Protein AF-A0A1G2E622-F1 (afdb_monomer)

Organism: NCBI:txid1801668

Radius of gyration: 11.41 Å; Cα contacts (8 Å, |Δi|>4): 93; chains: 1; bounding box: 30×21×24 Å

Nearest PDB structures (foldseek):
  3aqd-assembly1_K  TM=4.323E-01  e=9.628E+00  Geobacillus stearothermophilus

Solvent-accessible surface area (backbone atoms only — not comparable to full-atom values): 3845 Å² total; per-residue (Å²): 59,26,34,59,79,58,61,76,70,36,36,37,29,34,48,92,83,55,44,90,48,71,40,45,26,78,46,71,58,65,88,90,43,63,88,50,74,46,76,86,59,99,44,72,69,59,48,60,73,66,57,89,80,88,75,70,72,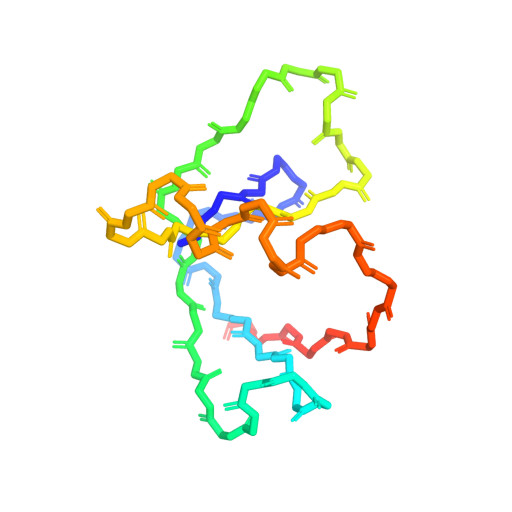50,77,46,132

Secondary structure (DSSP, 8-state):
-EESSSPTT-EEE-HHHHTT-EEE--B---TT-SS-EE---SSHHHHHHH-------EEE-

Mean predicted aligned error: 2.85 Å

Foldseek 3Di:
DEADQDDFQKWKDFCVPPNPDIDTHHHYDDPVRNPDDDDDDPDPVVDVVVDDDDTDMDIDD

Sequence (61 aa):
MAANFLAFGTKVQIPEIFGDKVFTVEDRMAKKHNDKIDIWFPERHLAKKFGIQEAEVIVFE

Structure (mmCIF, N/CA/C/O backbone):
data_AF-A0A1G2E622-F1
#
_entry.id   AF-A0A1G2E622-F1
#
loop_
_atom_site.group_PDB
_atom_site.id
_atom_site.type_symbol
_atom_site.label_atom_id
_atom_site.label_alt_id
_atom_site.label_comp_id
_atom_site.label_asym_id
_atom_site.label_entity_id
_atom_site.label_seq_id
_atom_site.pdbx_PDB_ins_code
_atom_site.Cartn_x
_atom_site.Cartn_y
_atom_site.Cartn_z
_atom_site.occupancy
_atom_site.B_iso_or_equiv
_atom_site.auth_seq_id
_atom_site.auth_comp_id
_atom_site.auth_asym_id
_atom_site.auth_atom_id
_atom_site.pdbx_PDB_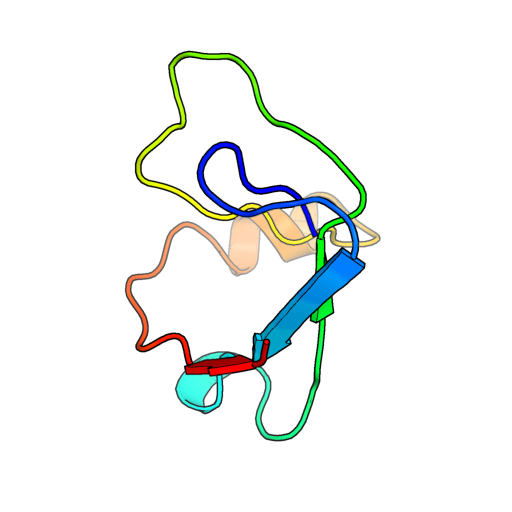model_num
ATOM 1 N N . MET A 1 1 ? -0.336 -4.499 2.163 1.00 93.94 1 MET A N 1
ATOM 2 C CA . MET A 1 1 ? -0.104 -3.075 1.791 1.00 93.94 1 MET A CA 1
ATOM 3 C C . MET A 1 1 ? -0.152 -2.214 3.041 1.00 93.94 1 MET A C 1
ATOM 5 O O . MET A 1 1 ? -0.696 -2.677 4.045 1.00 93.94 1 MET A O 1
ATOM 9 N N . ALA A 1 2 ? 0.360 -0.985 2.975 1.00 95.88 2 ALA A N 1
ATOM 10 C CA . ALA A 1 2 ? 0.249 -0.026 4.066 1.00 95.88 2 ALA A CA 1
ATOM 11 C C . ALA A 1 2 ? -0.665 1.146 3.694 1.00 95.88 2 ALA A C 1
ATOM 13 O O . ALA A 1 2 ? -0.575 1.712 2.607 1.00 95.88 2 ALA A O 1
ATOM 14 N N . ALA A 1 3 ? -1.542 1.517 4.616 1.00 96.12 3 ALA A N 1
ATOM 15 C CA . ALA A 1 3 ? -2.408 2.688 4.513 1.00 96.12 3 ALA A CA 1
ATOM 16 C C . ALA A 1 3 ? -2.687 3.177 5.932 1.00 96.12 3 ALA A C 1
ATOM 18 O O . ALA A 1 3 ? -2.772 2.354 6.834 1.00 96.12 3 ALA A O 1
ATOM 19 N N . ASN A 1 4 ? -2.836 4.477 6.170 1.00 94.94 4 ASN A N 1
ATOM 20 C CA . ASN A 1 4 ? -3.149 4.976 7.520 1.00 94.94 4 ASN A CA 1
ATOM 21 C C . ASN A 1 4 ? -4.651 5.164 7.762 1.00 94.94 4 ASN A C 1
ATOM 23 O O . ASN A 1 4 ? -5.099 5.101 8.902 1.00 94.94 4 ASN A O 1
ATOM 27 N N . PHE A 1 5 ? -5.414 5.393 6.695 1.00 93.06 5 PHE A N 1
ATOM 28 C CA . PHE A 1 5 ? -6.827 5.777 6.746 1.00 93.06 5 PHE A CA 1
ATOM 29 C C . PHE A 1 5 ? -7.806 4.605 6.574 1.00 93.06 5 PHE A C 1
ATOM 31 O O . PHE A 1 5 ? -9.006 4.794 6.728 1.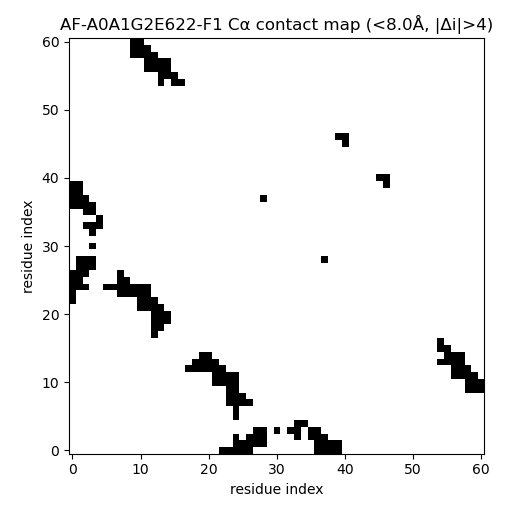00 93.06 5 PHE A O 1
ATOM 38 N N . LEU A 1 6 ? -7.312 3.399 6.276 1.00 93.69 6 LEU A N 1
ATOM 39 C CA . LEU A 1 6 ? -8.122 2.179 6.168 1.00 93.69 6 LEU A CA 1
ATOM 40 C C . LEU A 1 6 ? -7.948 1.300 7.410 1.00 93.69 6 LEU A C 1
ATOM 42 O O . LEU A 1 6 ? -6.902 1.340 8.058 1.00 93.69 6 LEU A O 1
ATOM 46 N N . ALA A 1 7 ? -8.934 0.478 7.761 1.00 94.44 7 ALA A N 1
ATOM 47 C CA . ALA A 1 7 ? -8.767 -0.499 8.836 1.00 94.44 7 ALA A CA 1
ATOM 48 C C . ALA A 1 7 ? -7.756 -1.594 8.437 1.00 94.44 7 ALA A C 1
ATOM 50 O O . ALA A 1 7 ? -7.469 -1.804 7.261 1.00 94.44 7 ALA A O 1
ATOM 51 N N . PHE A 1 8 ? -7.179 -2.283 9.424 1.00 95.75 8 PHE A N 1
ATOM 52 C CA . PHE A 1 8 ? -6.421 -3.502 9.133 1.00 95.75 8 PHE A CA 1
ATOM 53 C C . PHE A 1 8 ? -7.377 -4.592 8.645 1.00 95.75 8 PHE A C 1
ATOM 55 O O . PHE A 1 8 ? -8.502 -4.685 9.132 1.00 95.75 8 PHE A O 1
ATOM 62 N N . GLY A 1 9 ? -6.932 -5.410 7.694 1.00 95.38 9 GLY A N 1
ATOM 63 C CA . GLY A 1 9 ? -7.760 -6.444 7.072 1.00 95.38 9 GLY A CA 1
ATOM 64 C C . GLY A 1 9 ? -8.635 -5.952 5.915 1.00 95.38 9 GLY A C 1
ATOM 65 O O . GLY A 1 9 ? -9.129 -6.787 5.160 1.00 95.38 9 GLY A O 1
ATOM 66 N N . THR A 1 10 ? -8.773 -4.634 5.716 1.00 96.31 10 THR A N 1
ATOM 67 C CA . THR A 1 10 ? -9.475 -4.073 4.554 1.00 96.31 10 THR A CA 1
ATOM 68 C C . THR A 1 10 ? -8.847 -4.582 3.260 1.00 96.31 10 THR A C 1
ATOM 70 O O . THR A 1 10 ? -7.617 -4.580 3.111 1.00 96.31 10 THR A O 1
ATOM 73 N N . LYS A 1 11 ? -9.699 -5.005 2.325 1.00 96.56 11 LYS A N 1
ATOM 74 C CA . LYS A 1 11 ? -9.288 -5.480 1.007 1.00 96.56 11 LYS A CA 1
ATOM 75 C C . LYS A 1 11 ? -9.369 -4.343 0.003 1.00 96.56 11 LYS A C 1
ATOM 77 O O . LYS A 1 11 ? -10.347 -3.607 -0.045 1.00 96.56 11 LYS A O 1
ATOM 82 N N . VAL A 1 12 ? -8.334 -4.209 -0.808 1.00 95.75 12 VAL A N 1
ATOM 83 C CA . VAL A 1 12 ? -8.175 -3.099 -1.741 1.00 95.75 12 VAL A CA 1
ATOM 84 C C . VAL A 1 12 ? -7.713 -3.625 -3.088 1.00 95.75 12 VAL A C 1
ATOM 86 O O . VAL A 1 12 ? -6.807 -4.453 -3.152 1.00 95.75 12 VAL A O 1
ATOM 89 N N . GLN A 1 13 ? -8.293 -3.124 -4.169 1.00 96.69 13 GLN A N 1
ATOM 90 C CA . GLN A 1 13 ? -7.876 -3.423 -5.533 1.00 96.69 13 GLN A CA 1
ATOM 91 C C . GLN A 1 13 ? -7.549 -2.130 -6.275 1.00 96.69 13 GLN A C 1
ATOM 93 O O . GLN A 1 13 ? -8.175 -1.095 -6.058 1.00 96.69 13 GLN A O 1
AT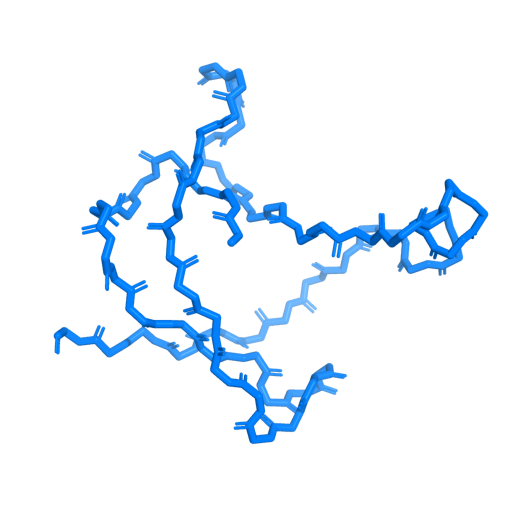OM 98 N N . ILE A 1 14 ? -6.551 -2.206 -7.153 1.00 96.06 14 ILE A N 1
ATOM 99 C CA . ILE A 1 14 ? -6.101 -1.092 -7.995 1.00 96.06 14 ILE A CA 1
ATOM 100 C C . ILE A 1 14 ? -6.087 -1.610 -9.441 1.00 96.06 14 ILE A C 1
ATOM 102 O O . ILE A 1 14 ? -5.041 -2.082 -9.907 1.00 96.06 14 ILE A O 1
ATOM 106 N N . PRO A 1 15 ? -7.246 -1.617 -10.126 1.00 95.88 15 PRO A N 1
ATOM 107 C CA . PRO A 1 15 ? -7.411 -2.317 -11.399 1.00 95.88 15 PRO A CA 1
ATOM 108 C C . PRO A 1 15 ? -6.464 -1.834 -12.495 1.00 95.88 15 PRO A C 1
ATOM 110 O O . PRO A 1 15 ? -5.871 -2.646 -13.199 1.00 95.88 15 PRO A O 1
ATOM 113 N N . GLU A 1 16 ? -6.260 -0.521 -12.595 1.00 95.00 16 GLU A N 1
ATOM 114 C CA . GLU A 1 16 ? -5.439 0.087 -13.650 1.00 95.00 16 GLU A CA 1
ATOM 115 C C . GLU A 1 16 ? -3.964 -0.329 -13.581 1.00 95.00 16 GLU A C 1
ATOM 117 O O . GLU A 1 16 ? -3.273 -0.365 -14.597 1.00 95.00 16 GLU A O 1
ATOM 122 N N . ILE A 1 17 ? -3.480 -0.671 -12.384 1.00 93.88 17 ILE A N 1
ATOM 123 C CA . ILE A 1 17 ? -2.066 -0.965 -12.141 1.00 93.88 17 ILE A CA 1
ATOM 124 C C . ILE A 1 17 ? -1.821 -2.465 -11.957 1.00 93.88 17 ILE A C 1
ATOM 126 O O . ILE A 1 17 ? -0.838 -3.004 -12.469 1.00 93.88 17 ILE A O 1
ATOM 130 N N . PHE A 1 18 ? -2.684 -3.146 -11.201 1.00 94.62 18 PHE A N 1
ATOM 131 C CA . PHE A 1 18 ? -2.486 -4.545 -10.813 1.00 94.62 18 PHE A CA 1
ATOM 132 C C . PHE A 1 18 ? -3.614 -5.480 -11.269 1.00 94.62 18 PHE A C 1
ATOM 134 O O . PHE A 1 18 ? -3.612 -6.651 -10.879 1.00 94.62 18 PHE A O 1
ATOM 141 N N . GLY A 1 19 ? -4.558 -5.001 -12.085 1.00 94.44 19 GLY A N 1
ATOM 142 C CA . GLY A 1 19 ? -5.677 -5.795 -12.591 1.00 94.44 19 GLY A CA 1
ATOM 143 C C . GLY A 1 19 ? -6.536 -6.356 -11.459 1.00 94.44 19 GLY A C 1
ATOM 144 O O . GLY A 1 19 ? -7.004 -5.625 -10.587 1.00 94.44 19 GLY A O 1
ATOM 145 N N . ASP A 1 20 ? -6.696 -7.676 -11.431 1.00 95.25 20 ASP A N 1
ATOM 146 C CA . ASP A 1 20 ? -7.542 -8.382 -10.459 1.00 95.25 20 ASP A CA 1
ATOM 147 C C . ASP A 1 20 ? -6.861 -8.650 -9.110 1.00 95.25 20 ASP A C 1
ATOM 149 O O . ASP A 1 20 ? -7.371 -9.384 -8.260 1.00 95.25 20 ASP A O 1
ATOM 153 N N . LYS A 1 21 ? -5.671 -8.084 -8.890 1.00 95.31 21 LYS A N 1
ATOM 154 C CA . LYS A 1 21 ? -4.930 -8.305 -7.653 1.00 95.31 21 LYS A CA 1
ATOM 155 C C . LYS A 1 21 ? -5.577 -7.559 -6.489 1.00 95.31 21 LYS A C 1
ATOM 157 O O . LYS A 1 21 ? -5.639 -6.331 -6.472 1.00 95.31 21 LYS A O 1
ATOM 162 N N . VAL A 1 22 ? -5.955 -8.324 -5.469 1.00 95.62 22 VAL A N 1
ATOM 163 C CA . VAL A 1 22 ? -6.442 -7.800 -4.192 1.00 95.62 22 VAL A CA 1
ATOM 164 C C . VAL A 1 22 ? -5.294 -7.735 -3.191 1.00 95.62 22 VAL A C 1
ATOM 166 O O . VAL A 1 22 ? -4.537 -8.690 -3.008 1.00 95.62 22 VAL A O 1
ATOM 169 N N . PHE A 1 23 ? -5.180 -6.595 -2.529 1.00 95.94 23 PHE A N 1
ATOM 170 C CA . PHE A 1 23 ? -4.244 -6.324 -1.454 1.00 95.94 23 PHE A CA 1
ATOM 171 C C . PHE A 1 23 ? -4.992 -6.237 -0.128 1.00 95.94 23 PHE A C 1
ATOM 173 O O . PHE A 1 23 ? -6.098 -5.711 -0.065 1.00 95.94 23 PHE A O 1
AT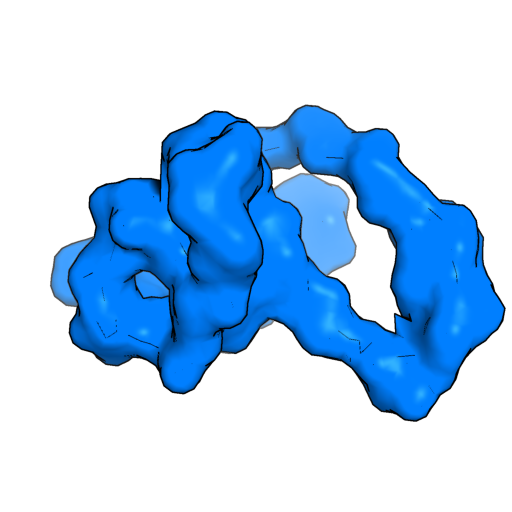OM 180 N N . THR A 1 24 ? -4.358 -6.704 0.942 1.00 96.75 24 THR A N 1
ATOM 181 C CA . THR A 1 24 ? -4.873 -6.557 2.306 1.00 96.75 24 THR A CA 1
ATOM 182 C C . THR A 1 24 ? -4.066 -5.492 3.037 1.00 96.75 24 THR A C 1
ATOM 184 O O . THR A 1 24 ? -2.835 -5.443 2.912 1.00 96.75 24 THR A O 1
ATOM 187 N N . VAL A 1 25 ? -4.737 -4.617 3.786 1.00 96.12 25 VAL A N 1
ATOM 188 C CA . VAL A 1 25 ? -4.074 -3.641 4.663 1.00 96.12 25 VAL A CA 1
ATOM 189 C C . VAL A 1 25 ? -3.523 -4.365 5.889 1.00 96.12 25 VAL A C 1
ATOM 191 O O . VAL A 1 25 ? -4.280 -4.839 6.735 1.00 96.12 25 VAL A O 1
ATOM 194 N N . GLU A 1 26 ? -2.199 -4.445 5.979 1.00 96.62 26 GLU A N 1
ATOM 195 C CA . GLU A 1 26 ? -1.476 -5.210 7.010 1.00 96.62 26 GLU A CA 1
ATOM 196 C C . GLU A 1 26 ? -0.432 -4.366 7.747 1.00 96.62 26 GLU A C 1
ATOM 198 O O . GLU A 1 26 ? 0.082 -4.792 8.776 1.00 96.62 26 GLU A O 1
ATOM 203 N N . ASP A 1 27 ? -0.142 -3.156 7.260 1.00 95.81 27 ASP A N 1
ATOM 204 C CA . ASP A 1 27 ? 0.877 -2.279 7.838 1.00 95.81 27 ASP A CA 1
ATOM 205 C C . ASP A 1 27 ? 0.446 -0.798 7.826 1.00 95.81 27 ASP A C 1
ATOM 207 O O . ASP A 1 27 ? -0.561 -0.421 7.210 1.00 95.81 27 ASP A O 1
ATOM 211 N N . ARG A 1 28 ? 1.199 0.054 8.528 1.00 95.69 28 ARG A N 1
ATOM 212 C CA . ARG A 1 28 ? 0.996 1.505 8.630 1.00 95.69 28 ARG A CA 1
ATOM 213 C C . ARG A 1 28 ? 2.220 2.270 8.157 1.00 95.69 28 ARG A C 1
ATOM 215 O O . ARG A 1 28 ? 3.357 1.831 8.280 1.00 95.69 28 ARG A O 1
ATOM 222 N N . MET A 1 29 ? 1.974 3.482 7.682 1.00 94.06 29 MET A N 1
ATOM 223 C CA . MET A 1 29 ? 3.025 4.430 7.342 1.00 94.06 29 MET A CA 1
ATOM 224 C C . MET A 1 29 ? 3.222 5.447 8.467 1.00 94.06 29 MET A C 1
ATOM 226 O O . MET A 1 29 ? 2.409 5.589 9.381 1.00 94.06 29 MET A O 1
ATOM 230 N N . ALA A 1 30 ? 4.286 6.245 8.370 1.00 93.31 30 ALA A N 1
ATOM 231 C CA . ALA A 1 30 ? 4.439 7.414 9.229 1.00 93.31 30 ALA A CA 1
ATOM 232 C C . ALA A 1 30 ? 3.193 8.325 9.155 1.00 93.31 30 ALA A C 1
ATOM 234 O O . ALA A 1 30 ? 2.624 8.520 8.081 1.00 93.31 30 ALA A O 1
ATOM 235 N N . LYS A 1 31 ? 2.805 8.941 10.283 1.00 89.88 31 LYS A N 1
ATOM 236 C CA . LYS A 1 31 ? 1.548 9.713 10.443 1.00 89.88 31 LYS A CA 1
ATOM 237 C C . LYS A 1 31 ? 1.318 10.836 9.420 1.00 89.88 31 LYS A C 1
ATOM 239 O O . LYS A 1 31 ? 0.194 11.290 9.268 1.00 89.88 31 LYS A O 1
ATOM 244 N N . LYS A 1 32 ? 2.370 11.310 8.750 1.00 89.50 32 LYS A N 1
ATOM 245 C CA . LYS A 1 32 ? 2.291 12.348 7.711 1.00 89.50 32 LYS A CA 1
ATOM 246 C C . LYS A 1 32 ? 1.751 11.848 6.362 1.00 89.50 32 LYS A C 1
ATOM 248 O O . LYS A 1 32 ? 1.489 12.671 5.500 1.00 89.50 32 LYS A O 1
ATOM 253 N N . HIS A 1 33 ? 1.615 10.534 6.170 1.00 89.94 33 HIS A N 1
ATOM 254 C CA . HIS A 1 33 ? 1.178 9.907 4.918 1.00 89.94 33 HIS A CA 1
ATOM 255 C C . HIS A 1 33 ? -0.259 9.380 5.032 1.00 89.94 33 HIS A C 1
ATOM 257 O O . HIS A 1 33 ? -0.504 8.182 4.930 1.00 89.94 33 HIS A O 1
ATOM 263 N N . ASN A 1 34 ? -1.212 10.270 5.308 1.00 90.56 34 ASN A N 1
ATOM 264 C CA . ASN A 1 34 ? -2.633 9.905 5.443 1.00 90.56 34 ASN A CA 1
ATOM 265 C C . ASN A 1 34 ? -3.417 10.026 4.131 1.00 90.56 34 ASN A C 1
ATOM 267 O O . ASN A 1 34 ? -4.598 9.713 4.095 1.00 90.56 34 ASN A O 1
ATOM 271 N N . ASP A 1 35 ? -2.756 10.475 3.075 1.00 90.50 35 ASP A N 1
ATOM 272 C CA . ASP A 1 35 ? -3.277 10.705 1.730 1.00 90.50 35 ASP A CA 1
ATOM 273 C C . ASP A 1 35 ? -2.807 9.636 0.732 1.00 90.50 35 ASP A C 1
ATOM 275 O O . ASP A 1 35 ? -3.102 9.718 -0.455 1.00 90.50 35 ASP A O 1
ATOM 279 N N . LYS A 1 36 ? -2.023 8.652 1.193 1.00 92.94 36 LYS A N 1
ATOM 280 C CA . LYS A 1 36 ? -1.308 7.711 0.327 1.00 92.94 36 LYS A CA 1
ATOM 281 C C . LYS A 1 36 ? -1.495 6.271 0.753 1.00 92.94 36 LYS A C 1
ATOM 283 O O . LYS A 1 36 ? -1.816 5.958 1.898 1.00 92.94 36 LYS A O 1
ATOM 288 N N . ILE A 1 37 ? -1.228 5.403 -0.204 1.00 94.31 37 ILE A N 1
ATOM 289 C CA . ILE A 1 37 ? -1.139 3.965 -0.041 1.00 94.31 37 ILE A CA 1
ATOM 290 C C . ILE A 1 37 ? 0.275 3.554 -0.449 1.00 94.31 37 ILE A C 1
ATOM 292 O O . ILE A 1 37 ? 0.770 4.012 -1.478 1.00 94.31 37 ILE A O 1
ATOM 296 N N . ASP A 1 38 ? 0.910 2.691 0.340 1.00 94.69 38 ASP A N 1
ATOM 297 C CA . ASP A 1 38 ? 2.221 2.121 0.027 1.00 94.69 38 ASP A CA 1
ATOM 298 C C . ASP A 1 38 ? 2.092 0.624 -0.280 1.00 94.69 38 ASP A C 1
ATOM 300 O O . ASP A 1 38 ? 1.439 -0.152 0.436 1.00 94.69 38 ASP A O 1
ATOM 304 N N . ILE A 1 39 ? 2.704 0.227 -1.389 1.00 94.75 39 ILE A N 1
ATOM 305 C CA . ILE A 1 39 ? 2.689 -1.131 -1.910 1.00 94.75 39 ILE A CA 1
ATOM 306 C C . ILE A 1 39 ? 4.098 -1.673 -1.790 1.00 94.75 39 ILE A C 1
ATOM 308 O O . ILE A 1 39 ? 5.051 -1.132 -2.344 1.00 94.75 39 ILE A O 1
ATOM 312 N N . TRP A 1 40 ? 4.216 -2.791 -1.085 1.00 94.69 40 TRP A N 1
ATOM 313 C CA . TRP A 1 40 ? 5.496 -3.441 -0.895 1.00 94.69 40 TRP A CA 1
ATOM 314 C C . TRP A 1 40 ? 6.007 -4.053 -2.205 1.00 94.69 40 TRP A C 1
ATOM 316 O O . TRP A 1 40 ? 5.276 -4.754 -2.911 1.00 94.69 40 TRP A O 1
ATOM 326 N N . PHE A 1 41 ? 7.290 -3.834 -2.487 1.00 94.50 41 PHE A N 1
ATOM 327 C CA . PHE A 1 41 ? 8.024 -4.459 -3.584 1.00 94.50 41 PHE A CA 1
ATOM 328 C C . PHE A 1 41 ? 9.222 -5.240 -3.030 1.00 94.50 41 PHE A C 1
ATOM 330 O O . PHE A 1 41 ? 9.845 -4.784 -2.069 1.00 94.50 41 PHE A O 1
ATOM 337 N N . PRO A 1 42 ? 9.609 -6.364 -3.663 1.00 95.62 42 PRO A N 1
ATOM 338 C CA . PRO A 1 42 ? 10.723 -7.187 -3.191 1.00 95.62 42 PRO A CA 1
ATOM 339 C C . PRO A 1 42 ? 12.082 -6.502 -3.346 1.00 95.62 42 PRO A C 1
ATOM 341 O O . PRO A 1 42 ? 13.009 -6.778 -2.590 1.00 95.62 42 PRO A O 1
ATOM 344 N N . GLU A 1 43 ? 12.207 -5.585 -4.308 1.00 97.31 43 GLU A N 1
ATOM 345 C CA . GLU A 1 43 ? 13.458 -4.900 -4.598 1.00 97.31 43 GLU A CA 1
ATOM 346 C C . GLU A 1 43 ? 13.276 -3.388 -4.713 1.00 97.31 43 GLU A C 1
ATOM 348 O O . GLU A 1 43 ? 12.333 -2.881 -5.327 1.00 97.31 43 GLU A O 1
ATOM 353 N N . ARG A 1 44 ? 14.259 -2.641 -4.197 1.00 94.88 44 ARG A N 1
ATOM 354 C CA . ARG A 1 44 ? 14.252 -1.170 -4.206 1.00 94.88 44 ARG A CA 1
ATOM 355 C C . ARG A 1 44 ? 14.184 -0.579 -5.616 1.00 94.88 44 ARG A C 1
ATOM 357 O O . ARG A 1 44 ? 13.598 0.484 -5.804 1.00 94.88 44 ARG A O 1
ATOM 364 N N . HIS A 1 45 ? 14.817 -1.218 -6.598 1.00 97.06 45 HIS A N 1
ATOM 365 C CA . HIS A 1 45 ? 14.853 -0.702 -7.966 1.00 97.06 45 HIS A CA 1
ATOM 366 C C . HIS A 1 45 ? 13.473 -0.795 -8.647 1.00 97.06 45 HIS A C 1
ATOM 368 O O . HIS A 1 45 ? 13.107 0.112 -9.394 1.00 97.06 45 HIS A O 1
ATOM 374 N N . LEU A 1 46 ? 12.685 -1.828 -8.322 1.00 96.31 46 LEU A N 1
ATOM 375 C CA . LEU A 1 46 ? 11.304 -1.984 -8.785 1.00 96.31 46 LEU A CA 1
ATOM 376 C C . LEU A 1 46 ? 10.413 -0.886 -8.204 1.00 96.31 46 LEU A C 1
ATOM 378 O O . LEU A 1 46 ? 9.729 -0.205 -8.961 1.00 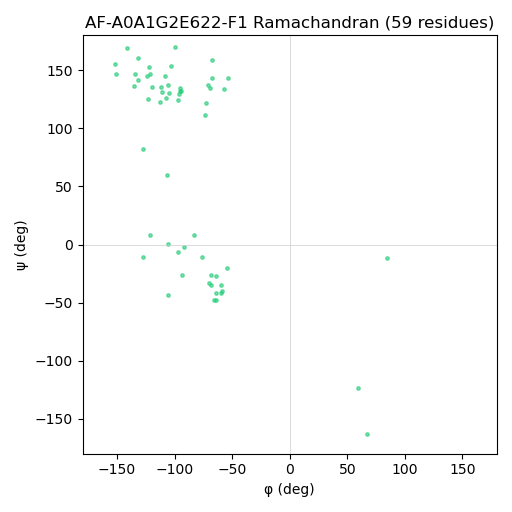96.31 46 LEU A O 1
ATOM 382 N N . ALA A 1 47 ? 10.509 -0.640 -6.892 1.00 95.06 47 ALA A N 1
ATOM 383 C CA . ALA A 1 47 ? 9.774 0.443 -6.234 1.00 95.06 47 ALA A CA 1
ATOM 384 C C . ALA A 1 47 ? 10.116 1.821 -6.830 1.00 95.06 47 ALA A C 1
ATOM 386 O O . ALA A 1 47 ? 9.236 2.648 -7.058 1.00 95.06 47 ALA 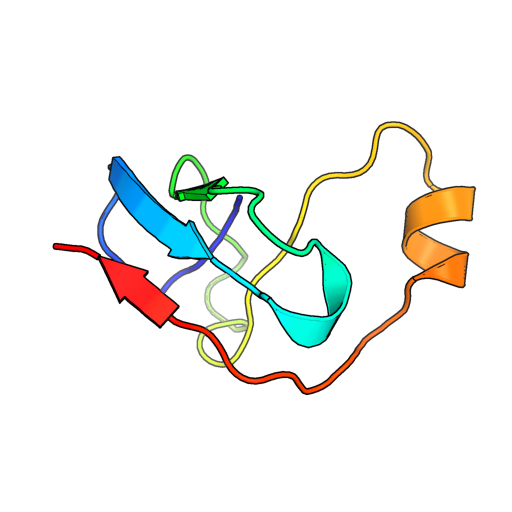A O 1
ATOM 387 N N . LYS A 1 48 ? 11.397 2.066 -7.147 1.00 95.56 48 LYS A N 1
ATOM 388 C CA . LYS A 1 48 ? 11.813 3.307 -7.820 1.00 95.56 48 LYS A CA 1
ATOM 389 C C . LYS A 1 48 ? 11.230 3.448 -9.224 1.00 95.56 48 LYS A C 1
ATOM 391 O O . LYS A 1 48 ? 10.854 4.553 -9.594 1.00 95.56 48 LYS A O 1
ATOM 396 N N . LYS A 1 49 ? 11.199 2.363 -10.004 1.00 96.25 49 LYS A N 1
ATOM 397 C CA . LYS A 1 49 ? 10.631 2.370 -11.360 1.00 96.25 49 LYS A CA 1
ATOM 398 C C . LYS A 1 49 ? 9.113 2.552 -11.330 1.00 96.25 49 LYS A C 1
ATOM 400 O O . LYS A 1 49 ? 8.573 3.195 -12.220 1.00 96.25 49 LYS A O 1
ATOM 405 N N . PHE A 1 50 ? 8.455 1.998 -10.313 1.00 94.75 50 PHE A N 1
ATOM 406 C CA . PHE A 1 50 ? 7.029 2.176 -10.073 1.00 94.75 50 PHE A CA 1
ATOM 407 C C . PHE A 1 50 ? 6.684 3.637 -9.759 1.00 94.75 50 PHE A C 1
ATOM 409 O O . PHE A 1 50 ? 5.792 4.207 -10.382 1.00 94.75 50 PHE A O 1
ATOM 416 N N . GLY A 1 51 ? 7.442 4.265 -8.857 1.00 94.56 51 GLY A N 1
ATOM 417 C CA . GLY A 1 51 ? 7.261 5.674 -8.516 1.00 94.56 51 GLY A CA 1
ATOM 418 C C . GLY A 1 51 ? 5.942 5.961 -7.792 1.00 94.56 51 GLY A C 1
ATOM 419 O O . GLY A 1 51 ? 5.314 5.069 -7.230 1.00 94.56 51 GLY A O 1
ATOM 420 N N . ILE A 1 52 ? 5.554 7.238 -7.768 1.00 93.94 52 ILE A N 1
ATOM 421 C CA . ILE A 1 52 ? 4.261 7.685 -7.234 1.00 93.94 52 ILE A CA 1
ATOM 422 C C . ILE A 1 52 ? 3.299 7.810 -8.410 1.00 93.94 52 ILE A C 1
ATOM 424 O O . ILE A 1 52 ? 3.636 8.451 -9.403 1.00 93.94 52 ILE A O 1
ATOM 428 N N . GLN A 1 53 ? 2.120 7.213 -8.277 1.00 93.81 53 GLN A N 1
ATOM 429 C CA . GLN A 1 53 ? 1.065 7.249 -9.282 1.00 93.81 53 GLN A CA 1
ATOM 430 C C . GLN A 1 53 ? -0.267 7.557 -8.603 1.00 93.81 53 GLN A C 1
ATOM 432 O O . GLN A 1 53 ? -0.491 7.154 -7.459 1.00 93.81 53 GLN A O 1
ATOM 437 N N . GLU A 1 54 ? -1.131 8.269 -9.315 1.00 94.31 54 GLU A N 1
ATOM 438 C CA . GLU A 1 54 ? -2.543 8.402 -8.970 1.00 94.31 54 GLU A CA 1
ATOM 439 C C . GLU A 1 54 ? -3.309 7.342 -9.761 1.00 94.31 54 GLU A C 1
ATOM 441 O O . GLU A 1 54 ? -3.059 7.165 -10.952 1.00 94.31 54 GLU A O 1
ATOM 446 N N . ALA A 1 55 ? -4.185 6.603 -9.089 1.00 92.94 55 ALA A N 1
ATOM 447 C CA . ALA A 1 55 ? -5.007 5.566 -9.698 1.00 92.94 55 ALA A CA 1
ATOM 448 C C . ALA A 1 55 ? -6.309 5.421 -8.920 1.00 92.94 55 ALA A C 1
ATOM 450 O O . ALA A 1 55 ? -6.355 5.717 -7.717 1.00 92.94 55 ALA A O 1
ATOM 451 N N . GLU A 1 56 ? -7.347 4.931 -9.588 1.00 94.50 56 GLU A N 1
ATOM 452 C CA . GLU A 1 56 ? -8.587 4.588 -8.905 1.00 94.50 56 GLU A CA 1
ATOM 453 C C . GLU A 1 56 ? -8.409 3.334 -8.042 1.00 94.50 56 GLU A C 1
ATOM 455 O O . GLU A 1 56 ? -7.785 2.339 -8.426 1.00 94.50 56 GLU A O 1
ATOM 460 N N . VAL A 1 57 ? -8.971 3.395 -6.836 1.00 93.81 57 VAL A N 1
ATOM 461 C CA . VAL A 1 57 ? -8.840 2.350 -5.827 1.00 93.81 57 VAL A CA 1
ATOM 462 C C . VAL A 1 57 ? -10.225 1.873 -5.423 1.00 93.81 57 VAL A C 1
ATOM 464 O O . VAL A 1 57 ? -11.060 2.659 -4.981 1.00 93.81 57 VAL A O 1
ATOM 467 N N . ILE A 1 58 ? -10.450 0.568 -5.536 1.00 95.81 58 ILE A N 1
ATOM 468 C CA . ILE A 1 58 ?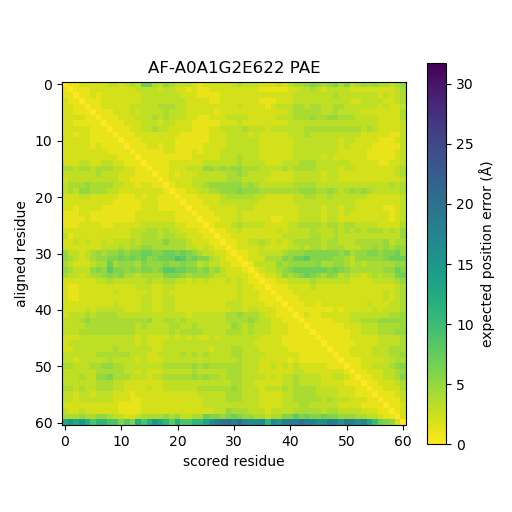 -11.680 -0.085 -5.096 1.00 95.81 58 ILE A CA 1
ATOM 469 C C . ILE A 1 58 ? -11.426 -0.667 -3.710 1.00 95.81 58 ILE A C 1
ATOM 471 O O . ILE A 1 58 ? -10.494 -1.449 -3.518 1.00 95.81 58 ILE A O 1
ATOM 475 N N . VAL A 1 59 ? -12.251 -0.280 -2.741 1.00 94.88 59 VAL A N 1
ATOM 476 C CA . VAL A 1 59 ? -12.175 -0.769 -1.362 1.00 94.88 59 VAL A CA 1
ATOM 477 C C . VAL A 1 59 ? -13.341 -1.719 -1.121 1.00 94.88 59 VAL A C 1
ATOM 479 O O . VAL A 1 59 ? -14.493 -1.357 -1.351 1.00 94.88 59 VAL A O 1
ATOM 482 N N . PHE A 1 60 ? -13.032 -2.926 -0.661 1.00 90.56 60 PHE A N 1
ATOM 483 C CA . PHE A 1 60 ? -14.015 -3.918 -0.249 1.00 90.56 60 PHE A CA 1
ATOM 484 C C . PHE A 1 60 ? -14.043 -3.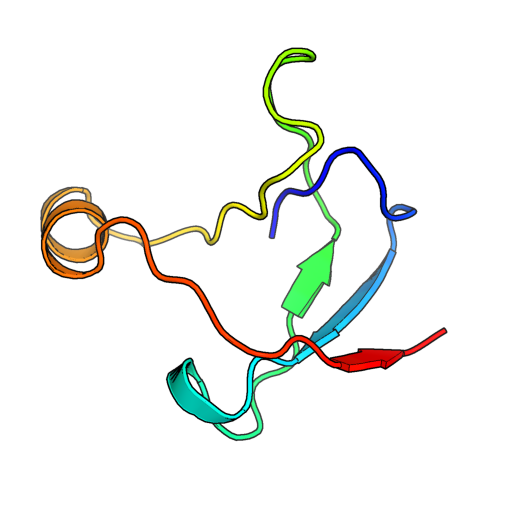978 1.282 1.00 90.56 60 PHE A C 1
ATOM 486 O O . PHE A 1 60 ? -12.986 -4.059 1.919 1.00 90.56 60 PHE A O 1
ATOM 493 N N . GLU A 1 61 ? -15.249 -3.906 1.846 1.00 67.12 61 GLU A N 1
ATOM 494 C CA . GLU A 1 61 ? -15.520 -4.048 3.284 1.00 67.12 61 GLU A CA 1
ATOM 495 C C . GLU A 1 61 ? -15.393 -5.507 3.747 1.00 67.12 61 GLU A C 1
ATOM 497 O O . GLU A 1 61 ? -15.861 -6.413 3.015 1.00 67.12 61 GLU A O 1
#

pLDDT: mean 94.17, std 3.92, range [67.12, 97.31]